Protein AF-A0A198AKZ3-F1 (afdb_monomer_lite)

Radius of gyration: 18.31 Å; chains: 1; bounding box: 39×27×42 Å

Secondary structure (DSSP, 8-state):
-HHHHHHHHHHHHHHHHTHHHHHHHHHTSPPHHHHHHHHHHTT---SHHHHT----GGGHHHHS----HHHHHTT-

Organism: NCBI:txid1850517

Structure (mmCIF, N/CA/C/O backbone):
data_AF-A0A198AKZ3-F1
#
_entry.id   AF-A0A198AKZ3-F1
#
loop_
_atom_site.group_PDB
_atom_site.id
_atom_site.type_symbol
_atom_site.label_atom_id
_atom_site.label_alt_id
_atom_site.label_comp_id
_atom_site.label_asym_id
_atom_site.label_entity_id
_atom_site.label_seq_id
_atom_site.pdbx_PDB_ins_code
_atom_site.Cartn_x
_atom_site.Cartn_y
_atom_site.Cartn_z
_atom_site.occupancy
_atom_site.B_iso_or_equiv
_atom_site.auth_seq_id
_atom_site.auth_comp_id
_atom_site.auth_asym_id
_atom_site.auth_atom_id
_atom_site.pdbx_PDB_model_num
ATOM 1 N N . MET A 1 1 ? 25.970 9.360 -23.464 1.00 57.34 1 MET A N 1
ATOM 2 C CA . MET A 1 1 ? 24.487 9.270 -23.477 1.00 57.34 1 MET A CA 1
ATOM 3 C C . MET A 1 1 ? 23.907 7.927 -23.963 1.00 57.34 1 MET A C 1
ATOM 5 O O . MET A 1 1 ? 22.758 7.656 -23.647 1.00 57.34 1 MET A O 1
ATOM 9 N N . ASN A 1 2 ? 24.658 7.033 -24.628 1.00 61.84 2 ASN A N 1
ATOM 10 C CA . ASN A 1 2 ? 24.092 5.799 -25.222 1.00 61.84 2 ASN A CA 1
ATOM 11 C C . ASN A 1 2 ? 23.819 4.632 -24.245 1.00 61.84 2 ASN A C 1
ATOM 13 O O . ASN A 1 2 ? 22.982 3.776 -24.528 1.00 61.84 2 ASN A O 1
ATOM 17 N N . GLY A 1 3 ? 24.484 4.590 -23.085 1.00 72.38 3 GLY A N 1
ATOM 18 C CA . GLY A 1 3 ? 24.308 3.506 -22.104 1.00 72.38 3 GLY A CA 1
ATOM 19 C C . GLY A 1 3 ? 22.955 3.529 -21.377 1.00 72.38 3 GLY A C 1
ATOM 20 O O . GLY A 1 3 ? 22.343 2.483 -21.177 1.00 72.38 3 GLY A O 1
ATOM 21 N N . TRP A 1 4 ? 22.447 4.723 -21.054 1.00 71.75 4 TRP A N 1
ATOM 22 C CA . TRP A 1 4 ? 21.174 4.910 -20.343 1.00 71.75 4 TRP A CA 1
ATOM 23 C C . TRP A 1 4 ? 19.963 4.455 -21.163 1.00 71.75 4 TRP A C 1
ATOM 25 O O . TRP A 1 4 ? 19.080 3.776 -20.643 1.00 71.75 4 TRP A O 1
ATOM 35 N N . VAL A 1 5 ? 19.954 4.749 -22.467 1.00 76.44 5 VAL A N 1
ATOM 36 C CA . VAL A 1 5 ? 18.886 4.319 -23.385 1.00 76.44 5 VAL A CA 1
ATOM 37 C C . VAL A 1 5 ? 18.862 2.794 -23.528 1.00 76.44 5 VAL A C 1
ATOM 39 O O . VAL A 1 5 ? 17.789 2.190 -23.534 1.00 76.44 5 VAL A O 1
ATOM 42 N N . LYS A 1 6 ? 20.037 2.151 -23.592 1.00 79.06 6 LYS A N 1
ATOM 43 C CA . LYS A 1 6 ? 20.148 0.684 -23.625 1.00 79.06 6 LYS A CA 1
ATOM 44 C C . LYS A 1 6 ? 19.632 0.058 -22.324 1.00 79.06 6 LYS A C 1
ATOM 46 O O . LYS A 1 6 ? 18.888 -0.919 -22.376 1.00 79.06 6 LYS A O 1
ATOM 51 N N . GLY A 1 7 ? 19.969 0.654 -21.179 1.00 87.50 7 GLY A N 1
ATOM 52 C CA . GLY A 1 7 ? 19.467 0.237 -19.868 1.00 87.50 7 GLY A CA 1
ATOM 53 C C . GLY A 1 7 ? 17.945 0.339 -19.749 1.00 87.50 7 GLY A C 1
ATOM 54 O O . GLY A 1 7 ? 17.303 -0.608 -19.300 1.00 87.50 7 GLY A O 1
ATOM 55 N N . LEU A 1 8 ? 17.350 1.441 -20.220 1.00 88.38 8 LEU A N 1
ATOM 56 C CA . LEU A 1 8 ? 15.899 1.636 -20.184 1.00 88.38 8 LEU A CA 1
ATOM 57 C C . LEU A 1 8 ? 15.155 0.613 -21.052 1.00 88.38 8 LEU A C 1
ATOM 59 O O . LEU A 1 8 ? 14.180 0.022 -20.594 1.00 88.38 8 LEU A O 1
ATOM 63 N N . ARG A 1 9 ? 15.633 0.352 -22.276 1.00 93.44 9 ARG A N 1
ATOM 64 C CA . ARG A 1 9 ? 15.036 -0.669 -23.156 1.00 93.44 9 ARG A CA 1
ATOM 65 C C . ARG A 1 9 ? 15.129 -2.068 -22.547 1.00 93.44 9 ARG A C 1
ATOM 67 O O . ARG A 1 9 ? 14.159 -2.817 -22.596 1.00 93.44 9 ARG A O 1
ATOM 74 N N . ALA A 1 10 ? 16.263 -2.407 -21.933 1.00 94.12 10 ALA A N 1
ATOM 75 C CA . ALA A 1 10 ? 16.424 -3.682 -21.239 1.00 94.12 10 ALA A CA 1
ATOM 76 C C . ALA A 1 10 ? 15.462 -3.812 -20.046 1.00 94.12 10 ALA A C 1
ATOM 78 O O . ALA A 1 10 ? 14.886 -4.877 -19.830 1.00 94.12 10 ALA A O 1
ATOM 79 N N . LEU A 1 11 ? 15.246 -2.730 -19.290 1.00 91.38 11 LEU A N 1
ATOM 80 C CA . LEU A 1 11 ? 14.266 -2.708 -18.204 1.00 91.38 11 LEU A CA 1
ATOM 81 C C . LEU A 1 11 ? 12.834 -2.886 -18.726 1.00 91.38 11 LEU A C 1
ATOM 83 O O . LEU A 1 11 ? 12.103 -3.713 -18.190 1.00 91.38 11 LEU A O 1
ATOM 87 N N . GLN A 1 12 ? 12.450 -2.168 -19.785 1.00 92.81 12 GLN A N 1
ATOM 88 C CA . GLN A 1 12 ? 11.133 -2.318 -20.414 1.00 92.81 12 GLN A CA 1
ATOM 89 C C . GLN A 1 12 ? 10.893 -3.759 -20.876 1.00 92.81 12 GLN A C 1
ATOM 91 O O . GLN A 1 12 ? 9.852 -4.330 -20.561 1.00 92.81 12 GLN A O 1
ATOM 96 N N . ALA A 1 13 ? 11.874 -4.375 -21.542 1.00 95.31 13 ALA A N 1
ATOM 97 C CA . ALA A 1 13 ? 11.782 -5.765 -21.983 1.00 95.31 13 ALA A CA 1
ATOM 98 C C . ALA A 1 13 ? 11.607 -6.739 -20.804 1.00 95.31 13 ALA A C 1
ATOM 100 O O . ALA A 1 13 ? 10.773 -7.639 -20.863 1.00 95.31 13 ALA A O 1
ATOM 101 N N . ARG A 1 14 ? 12.340 -6.531 -19.701 1.00 94.69 14 ARG A N 1
ATOM 102 C CA . ARG A 1 14 ? 12.197 -7.339 -18.478 1.00 94.69 14 ARG A CA 1
ATOM 103 C C . ARG A 1 14 ? 10.815 -7.195 -17.847 1.00 94.69 14 ARG A C 1
ATOM 105 O O . ARG A 1 14 ? 10.245 -8.200 -17.438 1.00 94.69 14 ARG A O 1
ATOM 112 N N . ILE A 1 15 ? 10.284 -5.975 -17.769 1.00 91.19 15 ILE A N 1
ATOM 113 C CA . ILE A 1 15 ? 8.940 -5.723 -17.232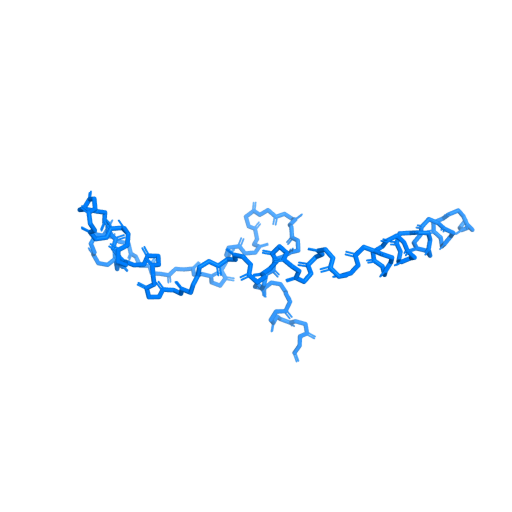 1.00 91.19 15 ILE A CA 1
ATOM 114 C C . ILE A 1 15 ? 7.889 -6.399 -18.114 1.00 91.19 15 ILE A C 1
ATOM 116 O O . ILE A 1 15 ? 7.029 -7.097 -17.590 1.00 91.19 15 ILE A O 1
ATOM 120 N N . ALA A 1 16 ? 7.988 -6.244 -19.437 1.00 95.25 16 ALA A N 1
ATOM 121 C CA . ALA A 1 16 ? 7.061 -6.855 -20.385 1.00 95.25 16 ALA A CA 1
ATOM 122 C C . ALA A 1 16 ? 7.064 -8.390 -20.283 1.00 95.25 16 ALA A C 1
ATOM 124 O O . ALA A 1 16 ? 6.003 -9.004 -20.221 1.00 95.25 16 ALA A O 1
ATOM 125 N N . MET A 1 17 ? 8.246 -9.005 -20.180 1.00 97.75 17 MET A N 1
ATOM 126 C CA . MET A 1 17 ? 8.395 -10.455 -20.014 1.00 97.75 17 MET A CA 1
ATOM 127 C C . MET A 1 17 ? 7.765 -10.976 -18.713 1.00 97.75 17 MET A C 1
ATOM 129 O O . MET A 1 17 ? 7.277 -12.098 -18.680 1.00 97.75 17 MET A O 1
ATOM 133 N N . GLN A 1 18 ? 7.759 -10.164 -17.654 1.00 96.44 18 GLN A N 1
ATOM 134 C CA . GLN A 1 18 ? 7.214 -10.517 -16.337 1.00 96.44 18 GLN A CA 1
ATOM 135 C C . GLN A 1 18 ? 5.803 -9.954 -16.105 1.00 96.44 18 GLN A C 1
ATOM 137 O O . GLN A 1 18 ? 5.283 -10.004 -14.991 1.00 96.44 18 GLN A O 1
ATOM 142 N N . TRP A 1 19 ? 5.164 -9.393 -17.137 1.00 94.56 19 TRP A N 1
ATOM 143 C CA . TRP A 1 19 ? 3.919 -8.648 -16.964 1.00 94.56 19 TRP A CA 1
ATOM 144 C C . TRP A 1 19 ? 2.780 -9.514 -16.420 1.00 94.56 19 TRP A C 1
ATOM 146 O O . TRP A 1 19 ? 2.025 -9.069 -15.555 1.00 94.56 19 TRP A O 1
ATOM 156 N N . GLY A 1 20 ? 2.701 -10.774 -16.855 1.00 96.88 20 GLY A N 1
ATOM 157 C CA . GLY A 1 20 ? 1.724 -11.730 -16.331 1.00 96.88 20 GLY A CA 1
ATOM 158 C C . GLY A 1 20 ? 1.859 -11.944 -14.820 1.00 96.88 20 GLY A C 1
ATOM 159 O O . GLY A 1 20 ? 0.855 -11.951 -14.109 1.00 96.88 20 GLY A O 1
ATOM 160 N N . ASP A 1 21 ? 3.089 -12.030 -14.307 1.00 95.75 21 ASP A N 1
ATOM 161 C CA . ASP A 1 21 ? 3.348 -12.154 -12.870 1.00 95.75 21 ASP A CA 1
ATOM 162 C C . ASP A 1 21 ? 3.008 -10.881 -12.101 1.00 95.75 21 ASP A C 1
ATOM 164 O O . ASP A 1 21 ? 2.421 -10.956 -11.022 1.00 95.75 21 ASP A O 1
ATOM 168 N N . VAL A 1 22 ? 3.301 -9.708 -12.668 1.00 90.75 22 VAL A N 1
ATOM 169 C CA . VAL A 1 22 ? 2.882 -8.424 -12.089 1.00 90.75 22 VAL A CA 1
ATOM 170 C C . VAL A 1 22 ? 1.360 -8.376 -11.950 1.00 90.75 22 VAL A C 1
ATOM 172 O O . VAL A 1 22 ? 0.851 -8.059 -10.875 1.00 90.75 22 VAL A O 1
ATOM 175 N N . GLN A 1 23 ? 0.623 -8.748 -13.000 1.00 93.81 23 GLN A N 1
ATOM 176 C CA . GLN A 1 23 ? -0.839 -8.802 -12.962 1.00 93.81 23 GLN A CA 1
ATOM 177 C C . GLN A 1 23 ? -1.350 -9.838 -11.957 1.00 93.81 23 GLN A C 1
ATOM 179 O O . GLN A 1 23 ? -2.315 -9.572 -11.243 1.00 93.81 23 GLN A O 1
ATOM 184 N N . ARG A 1 24 ? -0.708 -11.008 -11.871 1.00 96.38 24 ARG A N 1
ATOM 185 C CA . ARG A 1 24 ? -1.064 -12.058 -10.911 1.00 96.38 24 ARG A CA 1
ATOM 186 C C . ARG A 1 24 ? -0.889 -11.586 -9.468 1.00 96.38 24 ARG A C 1
ATOM 188 O O . ARG A 1 24 ? -1.793 -11.784 -8.666 1.00 96.38 24 ARG A O 1
ATOM 195 N N . ILE A 1 25 ? 0.233 -10.941 -9.147 1.00 93.56 25 ILE A N 1
ATOM 196 C CA . ILE A 1 25 ? 0.487 -10.372 -7.815 1.00 93.56 25 ILE A CA 1
ATOM 197 C C . ILE A 1 25 ? -0.527 -9.267 -7.509 1.00 93.56 25 ILE A C 1
ATOM 199 O O . ILE A 1 25 ? -1.103 -9.256 -6.427 1.00 93.56 25 ILE A O 1
ATOM 203 N N . ALA A 1 26 ? -0.793 -8.373 -8.464 1.00 90.88 26 ALA A N 1
ATOM 204 C CA . ALA A 1 26 ? -1.769 -7.302 -8.280 1.00 90.88 26 ALA A CA 1
ATOM 205 C C . ALA A 1 26 ? -3.183 -7.841 -8.000 1.00 90.88 26 ALA A C 1
ATOM 207 O O . ALA A 1 26 ? -3.880 -7.310 -7.143 1.00 90.88 26 ALA A O 1
ATOM 208 N N . ARG A 1 27 ? -3.589 -8.929 -8.668 1.00 93.94 27 ARG A N 1
ATOM 209 C CA . ARG A 1 27 ? -4.878 -9.604 -8.428 1.00 93.94 27 ARG A CA 1
ATOM 210 C C . ARG A 1 27 ? -4.952 -10.349 -7.097 1.00 93.94 27 ARG A C 1
ATOM 212 O O . ARG A 1 27 ? -6.049 -10.678 -6.668 1.00 93.94 27 ARG A O 1
ATOM 219 N N . ALA A 1 28 ? -3.816 -10.640 -6.465 1.00 95.81 28 ALA A N 1
ATOM 220 C CA . ALA A 1 28 ? -3.782 -11.286 -5.157 1.00 95.81 28 ALA A CA 1
ATOM 221 C C . ALA A 1 28 ? -4.036 -10.302 -4.002 1.00 95.81 28 ALA A C 1
ATOM 223 O O . ALA A 1 28 ? -4.148 -10.733 -2.856 1.00 95.81 28 ALA A O 1
ATOM 224 N N . VAL A 1 29 ? -4.108 -8.994 -4.282 1.00 92.81 29 VAL A N 1
ATOM 225 C CA . VAL A 1 29 ? -4.465 -7.986 -3.283 1.00 92.81 29 VAL A CA 1
ATOM 226 C C . VAL A 1 29 ? -5.950 -8.142 -2.933 1.00 92.81 29 VAL A C 1
ATOM 228 O O . VAL A 1 29 ? -6.787 -8.063 -3.835 1.00 92.81 29 VAL A O 1
ATOM 231 N N . PRO A 1 30 ? -6.292 -8.353 -1.650 1.00 96.00 30 PRO A N 1
ATOM 232 C CA . PRO A 1 30 ? -7.677 -8.424 -1.203 1.00 96.00 30 PRO A CA 1
ATOM 233 C C . PRO A 1 30 ? -8.439 -7.139 -1.532 1.00 96.00 30 PRO A C 1
ATOM 235 O O . PRO A 1 30 ? -7.854 -6.050 -1.479 1.00 96.00 30 PRO A O 1
ATOM 238 N N . PRO A 1 31 ? -9.742 -7.228 -1.828 1.00 95.12 31 PRO A N 1
ATOM 239 C CA . PRO A 1 31 ? -10.539 -6.039 -2.043 1.00 95.12 31 PRO A CA 1
ATOM 240 C C . PRO A 1 31 ? -10.720 -5.253 -0.723 1.00 95.12 31 PRO A C 1
ATOM 242 O O . PRO A 1 31 ? -10.571 -5.826 0.366 1.00 95.12 31 PRO A O 1
ATOM 245 N N . PRO 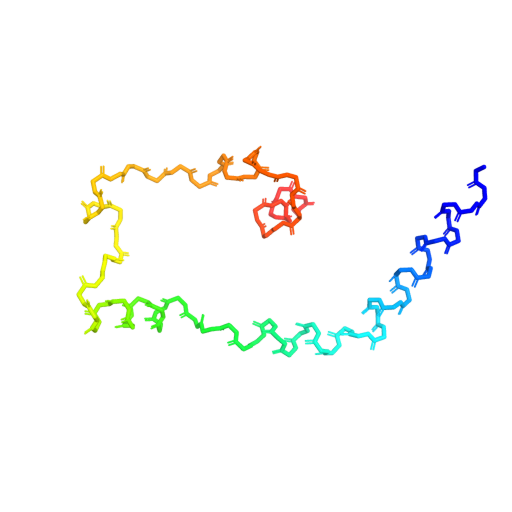A 1 32 ? -11.015 -3.940 -0.782 1.00 94.50 32 PRO A N 1
ATOM 246 C CA . PRO A 1 32 ? -11.058 -3.075 0.400 1.00 94.50 32 PRO A CA 1
ATOM 247 C C . PRO A 1 32 ? -12.004 -3.565 1.503 1.00 94.50 32 PRO A C 1
ATOM 249 O O . PRO A 1 32 ? -11.662 -3.503 2.683 1.00 94.50 32 PRO A O 1
ATOM 252 N N . GLU A 1 33 ? -13.163 -4.106 1.131 1.00 97.06 33 GLU A N 1
ATOM 253 C CA . GLU A 1 33 ? -14.153 -4.654 2.057 1.00 97.06 33 GLU A CA 1
ATOM 254 C C . GLU A 1 33 ? -13.618 -5.857 2.844 1.00 97.06 33 GLU A C 1
ATOM 256 O O . GLU A 1 33 ? -13.903 -5.998 4.034 1.00 97.06 33 GLU A O 1
ATOM 261 N N . GLN A 1 34 ? -12.780 -6.691 2.219 1.00 97.75 34 GLN A N 1
ATOM 262 C CA . GLN A 1 34 ? -12.156 -7.828 2.890 1.00 97.75 34 GLN A CA 1
ATOM 263 C C . GLN A 1 34 ? -11.086 -7.362 3.884 1.00 97.75 34 GLN A C 1
ATOM 265 O O . GLN A 1 34 ? -11.020 -7.884 4.996 1.00 97.75 34 GLN A O 1
ATOM 270 N N . LEU A 1 35 ? -10.286 -6.353 3.523 1.00 97.00 35 LEU A N 1
ATOM 271 C CA . LEU A 1 35 ? -9.301 -5.762 4.436 1.00 97.00 35 LEU A CA 1
ATOM 272 C C . LEU A 1 35 ? -9.976 -5.127 5.657 1.00 97.00 35 LEU A C 1
ATOM 274 O O . LEU A 1 35 ? -9.529 -5.349 6.782 1.00 97.00 35 LEU A O 1
ATOM 278 N N . ALA A 1 36 ? -11.070 -4.389 5.452 1.00 97.06 36 ALA A N 1
ATOM 279 C CA . ALA A 1 36 ? -11.846 -3.803 6.540 1.00 97.06 36 ALA A CA 1
ATOM 280 C C . ALA A 1 36 ? -12.417 -4.882 7.476 1.00 97.06 36 ALA A C 1
ATOM 282 O O . ALA A 1 36 ? -12.313 -4.754 8.694 1.00 97.06 36 ALA A O 1
ATOM 283 N N . ALA A 1 37 ? -12.952 -5.977 6.924 1.00 98.19 37 ALA A N 1
ATOM 284 C CA . ALA A 1 37 ? -13.458 -7.093 7.719 1.00 98.19 37 ALA A CA 1
ATOM 285 C C . ALA A 1 37 ? -12.359 -7.759 8.568 1.00 98.19 37 ALA A C 1
ATOM 287 O O . ALA A 1 37 ? -12.587 -8.058 9.739 1.00 98.19 37 ALA A O 1
ATOM 288 N N . TRP A 1 38 ? -11.159 -7.966 8.014 1.00 98.06 38 TRP A N 1
ATOM 289 C CA . TRP A 1 38 ? -10.032 -8.525 8.769 1.00 98.06 38 TRP A CA 1
ATOM 290 C C . TRP A 1 38 ? -9.552 -7.603 9.886 1.00 98.06 38 TRP A C 1
ATOM 292 O O . TRP A 1 38 ? -9.282 -8.083 10.984 1.00 98.06 38 TRP A O 1
ATOM 302 N N . LEU A 1 39 ? -9.478 -6.293 9.631 1.00 97.62 39 LEU A N 1
ATOM 303 C CA . LEU A 1 39 ? -9.152 -5.304 10.658 1.00 97.62 39 LEU A CA 1
ATOM 304 C C . LEU A 1 39 ? -10.197 -5.322 11.777 1.00 97.62 39 LEU A C 1
ATOM 306 O O . LEU A 1 39 ? -9.834 -5.468 12.941 1.00 97.62 39 LEU A O 1
ATOM 310 N N . ALA A 1 40 ? -11.486 -5.283 11.434 1.00 97.44 40 ALA A N 1
ATOM 311 C CA . ALA A 1 40 ? -12.569 -5.337 12.411 1.00 97.44 40 ALA A CA 1
ATOM 312 C C . ALA A 1 40 ? -12.545 -6.627 13.254 1.00 97.44 40 ALA A C 1
ATOM 314 O O . ALA A 1 40 ? -12.764 -6.573 14.463 1.00 97.44 40 ALA A O 1
ATOM 315 N N . ALA A 1 41 ? -12.220 -7.778 12.651 1.00 98.31 41 ALA A N 1
ATOM 316 C CA . ALA A 1 41 ? -12.146 -9.065 13.349 1.00 98.31 41 ALA A CA 1
ATOM 317 C C . ALA A 1 41 ? -11.095 -9.091 14.473 1.00 98.31 41 ALA A C 1
ATOM 319 O O . ALA A 1 41 ? -11.258 -9.818 15.452 1.00 98.31 41 ALA A O 1
ATOM 320 N N . VAL A 1 42 ? -10.039 -8.282 14.358 1.00 97.88 42 VAL A N 1
ATOM 321 C CA . VAL A 1 42 ? -9.011 -8.113 15.397 1.00 97.88 42 VAL A CA 1
ATOM 322 C C . VAL A 1 42 ? -9.183 -6.814 16.191 1.00 97.88 42 VAL A C 1
ATOM 324 O O . VAL A 1 42 ? -8.252 -6.387 16.867 1.00 97.88 42 VAL A O 1
ATOM 327 N N . GLN A 1 43 ? -10.365 -6.187 16.120 1.00 96.81 43 GLN A N 1
ATOM 328 C CA . GLN A 1 43 ? -10.686 -4.901 16.757 1.00 96.81 43 GLN A CA 1
ATOM 329 C C . GLN A 1 43 ? -9.759 -3.750 16.316 1.00 96.81 43 GLN A C 1
ATOM 331 O O . GLN A 1 43 ? -9.549 -2.784 17.047 1.00 96.81 43 GLN A O 1
ATOM 336 N N . GLY A 1 44 ? -9.190 -3.851 15.114 1.00 96.88 44 GLY A N 1
ATOM 337 C CA . GLY A 1 44 ? -8.413 -2.793 14.483 1.00 96.88 44 GLY A CA 1
ATOM 338 C C . GLY A 1 44 ? -9.307 -1.688 13.901 1.00 96.88 44 GLY A C 1
ATOM 339 O O . GLY A 1 44 ? -10.434 -1.967 13.482 1.00 96.88 44 GLY A O 1
ATOM 340 N N . PRO A 1 45 ? -8.813 -0.439 13.835 1.00 95.56 45 PRO A N 1
ATOM 341 C CA . PRO A 1 45 ? -9.564 0.673 13.270 1.00 95.56 45 PRO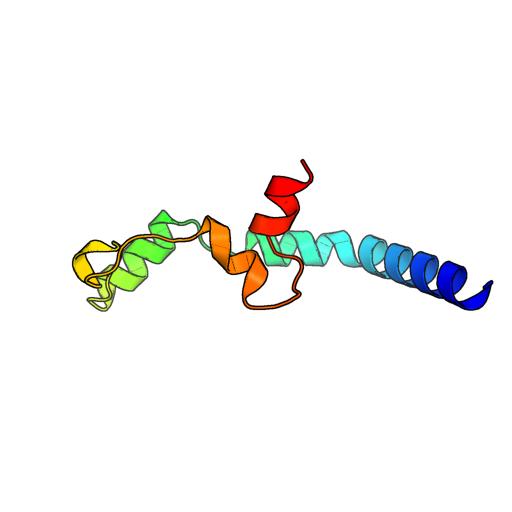 A CA 1
ATOM 342 C C . PRO A 1 45 ? -9.694 0.538 11.748 1.00 95.56 45 PRO A C 1
ATOM 344 O O . PRO A 1 45 ? -8.730 0.233 11.044 1.00 95.56 45 PRO A O 1
ATOM 347 N N . VAL A 1 46 ? -10.895 0.799 11.244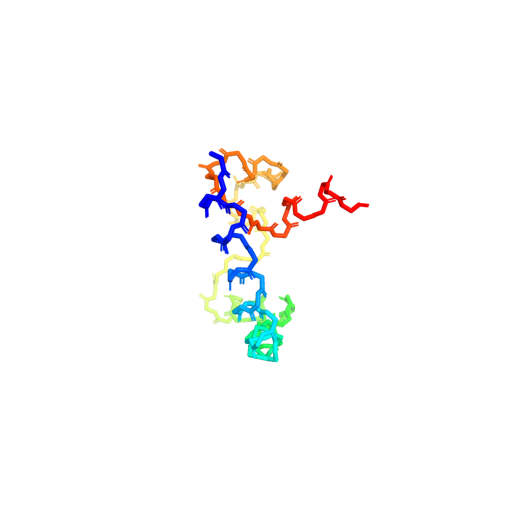 1.00 95.19 46 VAL A N 1
ATOM 348 C CA . VAL A 1 46 ? -11.274 0.775 9.824 1.00 95.19 46 VAL A CA 1
ATOM 349 C C . VAL A 1 46 ? -11.636 2.160 9.284 1.00 95.19 46 VAL A C 1
ATOM 351 O O . VAL A 1 46 ? -11.821 2.308 8.077 1.00 95.19 46 VAL A O 1
ATOM 354 N N . ALA A 1 47 ? -11.726 3.169 10.153 1.00 91.19 47 ALA A N 1
ATOM 355 C CA . ALA A 1 47 ? -12.063 4.538 9.787 1.00 91.19 47 ALA A CA 1
ATOM 356 C C . ALA A 1 47 ? -11.145 5.568 10.487 1.00 91.19 47 ALA A C 1
ATOM 358 O O . ALA A 1 47 ? -10.601 5.282 11.558 1.00 91.19 47 ALA A O 1
ATOM 359 N N . PRO A 1 48 ? -10.924 6.755 9.885 1.00 91.00 48 PRO A N 1
ATOM 360 C CA . PRO A 1 48 ? -10.007 7.763 10.433 1.00 91.00 48 PRO A CA 1
ATOM 361 C C . PRO A 1 48 ? -10.399 8.305 11.816 1.00 91.00 48 PRO A C 1
ATOM 363 O O . PRO A 1 48 ? -9.529 8.564 12.645 1.00 91.00 48 PRO A O 1
ATOM 366 N N . ASP A 1 49 ? -11.696 8.425 12.096 1.00 91.88 49 ASP A N 1
ATOM 367 C CA . ASP A 1 49 ? -12.241 8.881 13.380 1.00 91.88 49 ASP A CA 1
ATOM 368 C C . ASP A 1 49 ? -11.870 7.939 14.535 1.00 91.88 49 ASP A C 1
ATOM 370 O O . ASP A 1 49 ? -11.549 8.395 15.630 1.00 91.88 49 ASP A O 1
ATOM 374 N N . GLN A 1 50 ? -11.796 6.632 14.270 1.00 94.56 50 GLN A N 1
ATOM 375 C CA . GLN A 1 50 ? -11.328 5.629 15.235 1.00 94.56 50 GLN A CA 1
ATOM 376 C C . GLN A 1 50 ? -9.831 5.764 15.557 1.00 94.56 50 GLN A C 1
ATOM 378 O O . GLN A 1 50 ? -9.374 5.281 16.592 1.00 94.56 50 GLN A O 1
ATOM 383 N N . LEU A 1 51 ? -9.063 6.407 14.673 1.00 92.19 51 LEU A N 1
ATOM 384 C CA . LEU A 1 51 ? -7.647 6.724 14.863 1.00 92.19 51 LEU A CA 1
ATOM 385 C C . LEU A 1 51 ? -7.425 8.134 15.434 1.00 92.19 51 LEU A C 1
ATOM 387 O O . LEU A 1 51 ? -6.299 8.450 15.817 1.00 92.19 51 LEU A O 1
ATOM 391 N N . GLY A 1 52 ? -8.459 8.981 15.484 1.00 92.94 52 GLY A N 1
ATOM 392 C CA . GLY A 1 52 ? -8.340 10.384 15.885 1.00 92.94 52 GLY A CA 1
ATOM 393 C C . GLY A 1 52 ? -7.517 11.230 14.908 1.00 92.94 52 GLY A C 1
ATOM 394 O O . GLY A 1 52 ? -6.833 12.159 15.337 1.00 92.94 52 GLY A O 1
ATOM 395 N N . VAL A 1 53 ? -7.532 10.893 13.612 1.00 87.94 53 VAL A N 1
ATOM 396 C CA . VAL A 1 53 ? -6.756 11.594 12.576 1.00 87.94 53 VAL A CA 1
ATOM 397 C C . VAL A 1 53 ? -7.632 12.046 11.416 1.00 87.94 53 VAL A C 1
ATOM 399 O O . VAL A 1 53 ? -8.549 11.342 10.998 1.00 87.94 53 VAL A O 1
ATOM 402 N N . GLU A 1 54 ? -7.284 13.192 10.837 1.00 86.00 54 GLU A N 1
ATOM 403 C CA . GLU A 1 54 ? -7.872 13.657 9.582 1.00 86.00 54 GLU A CA 1
ATOM 404 C C . GLU A 1 54 ? -7.163 13.011 8.376 1.00 86.00 54 GLU A C 1
ATOM 406 O O . GLU A 1 54 ? -5.931 12.881 8.369 1.00 86.00 54 GLU A O 1
ATOM 411 N N . PRO A 1 55 ? -7.895 12.603 7.326 1.00 80.69 55 PRO A N 1
ATOM 412 C CA . PRO A 1 55 ? -7.292 11.987 6.151 1.00 80.69 55 PRO A CA 1
ATOM 413 C C . PRO A 1 55 ? -6.502 13.008 5.309 1.00 80.69 55 PRO A C 1
ATOM 415 O O . PRO A 1 55 ? -7.060 13.962 4.775 1.00 80.69 55 PRO A O 1
ATOM 418 N N . ALA A 1 56 ? -5.202 12.759 5.108 1.00 78.06 56 ALA A N 1
ATOM 419 C CA . ALA A 1 56 ? -4.314 13.564 4.251 1.00 78.06 56 ALA A CA 1
ATOM 420 C C . ALA A 1 56 ? -3.606 12.707 3.178 1.00 78.06 56 ALA A C 1
ATOM 422 O O . ALA A 1 56 ? -2.379 12.662 3.070 1.00 78.06 56 ALA A O 1
ATOM 423 N N . LEU A 1 57 ? -4.382 11.963 2.384 1.00 81.25 57 LEU A N 1
ATOM 424 C CA . LEU A 1 57 ? -3.849 10.988 1.419 1.00 81.25 57 LEU A CA 1
ATOM 425 C C . LEU A 1 57 ? -3.107 11.636 0.239 1.00 81.25 57 LEU A C 1
ATOM 427 O O . LEU A 1 57 ? -2.156 11.056 -0.288 1.00 81.25 57 LEU A O 1
ATOM 431 N N . GLN A 1 58 ? -3.506 12.841 -0.167 1.00 83.19 58 GLN A N 1
ATOM 432 C CA . GLN A 1 58 ? -2.950 13.552 -1.320 1.00 83.19 58 GLN A CA 1
ATOM 433 C C . GLN A 1 58 ? -1.483 13.955 -1.160 1.00 83.19 58 GLN A C 1
ATOM 435 O O . GLN A 1 58 ? -0.829 14.204 -2.171 1.00 83.19 58 GLN A O 1
ATOM 440 N N . ASP A 1 59 ? -0.960 13.988 0.066 1.00 86.75 59 ASP A N 1
ATOM 441 C CA . ASP A 1 59 ? 0.419 14.399 0.345 1.00 86.75 59 ASP A CA 1
ATOM 442 C C . ASP A 1 59 ? 1.365 13.203 0.524 1.00 86.75 59 ASP A C 1
ATOM 444 O O . ASP A 1 59 ? 2.591 13.347 0.496 1.00 86.75 59 ASP A O 1
ATOM 448 N N . ALA A 1 60 ? 0.822 11.982 0.598 1.00 88.62 60 ALA A N 1
ATOM 449 C CA . ALA A 1 60 ? 1.601 10.764 0.815 1.00 88.62 60 ALA A CA 1
ATOM 450 C C . ALA A 1 60 ? 2.655 10.502 -0.283 1.00 88.62 60 ALA A C 1
ATOM 452 O O . ALA A 1 60 ? 3.671 9.851 -0.028 1.00 88.62 60 ALA A O 1
ATOM 453 N N . LEU A 1 61 ? 2.474 11.037 -1.499 1.00 89.50 61 LEU A N 1
ATOM 454 C CA . LEU A 1 61 ? 3.455 10.905 -2.590 1.00 89.50 61 LEU A CA 1
ATOM 455 C C . LEU A 1 61 ? 4.754 11.703 -2.376 1.00 89.50 61 LEU A C 1
ATOM 457 O O . LEU A 1 61 ? 5.721 11.477 -3.110 1.00 89.50 61 LEU A O 1
ATOM 461 N N . PHE A 1 62 ? 4.766 12.646 -1.428 1.00 89.06 62 PHE A N 1
ATOM 462 C CA . PHE A 1 62 ? 5.924 13.488 -1.123 1.00 89.06 62 PHE A CA 1
ATOM 463 C C . PHE A 1 62 ? 6.803 12.892 -0.019 1.00 89.06 62 PHE A C 1
ATOM 465 O O . PHE A 1 62 ? 7.984 13.215 0.059 1.00 89.06 62 PHE A O 1
ATOM 472 N N . VAL A 1 63 ? 6.267 11.960 0.779 1.00 91.06 63 VAL A N 1
ATOM 473 C CA . VAL A 1 63 ? 6.983 11.320 1.898 1.00 91.06 63 VAL A CA 1
ATOM 474 C C . VAL A 1 63 ? 8.170 10.481 1.413 1.00 91.06 63 VAL A C 1
ATOM 476 O O . VAL A 1 63 ? 9.202 10.395 2.077 1.00 91.06 63 VAL A O 1
ATOM 479 N N . AR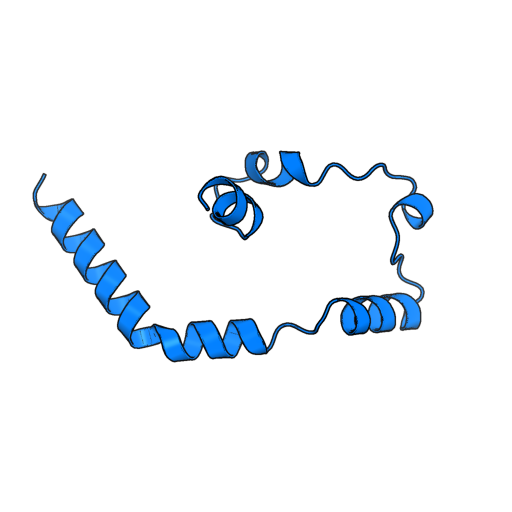G A 1 64 ? 8.054 9.845 0.241 1.00 90.31 64 ARG A N 1
ATOM 480 C CA . ARG A 1 64 ? 9.142 9.062 -0.355 1.00 90.31 64 ARG A CA 1
ATOM 481 C C . ARG A 1 64 ? 9.052 9.065 -1.871 1.00 90.31 64 ARG A C 1
ATOM 483 O O . ARG A 1 64 ? 7.975 8.898 -2.434 1.00 90.31 64 ARG A O 1
ATOM 490 N N . ASN A 1 65 ? 10.204 9.131 -2.541 1.00 90.38 65 ASN A N 1
ATOM 491 C CA . ASN A 1 65 ? 10.280 9.037 -3.999 1.00 90.38 65 ASN A CA 1
ATOM 492 C C . ASN A 1 65 ? 10.036 7.596 -4.499 1.00 90.38 65 ASN A C 1
ATOM 494 O O . ASN A 1 65 ? 10.964 6.884 -4.880 1.00 90.38 65 ASN A O 1
ATOM 498 N N . ARG A 1 66 ? 8.778 7.148 -4.452 1.00 91.56 66 ARG A N 1
ATOM 499 C CA . ARG A 1 66 ? 8.301 5.874 -5.001 1.00 91.56 66 ARG A CA 1
ATOM 500 C C . ARG A 1 66 ? 7.190 6.125 -6.013 1.00 91.56 66 ARG A C 1
ATOM 502 O O . ARG A 1 66 ? 6.408 7.061 -5.876 1.00 91.56 66 ARG A O 1
ATOM 509 N N . PHE A 1 67 ? 7.111 5.257 -7.016 1.00 89.25 67 PHE A N 1
ATOM 510 C CA . PHE A 1 67 ? 6.004 5.248 -7.964 1.00 89.25 67 PHE A CA 1
ATOM 511 C C . PHE A 1 67 ? 4.878 4.364 -7.409 1.00 89.25 67 PHE A C 1
ATOM 513 O O . PHE A 1 67 ? 4.995 3.142 -7.405 1.0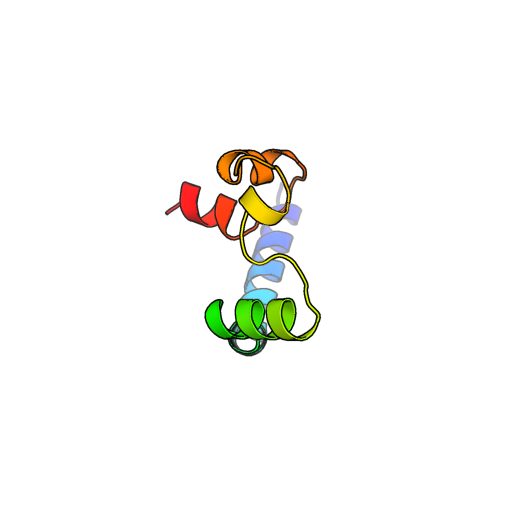0 89.25 67 PHE A O 1
ATOM 520 N N . THR A 1 68 ? 3.826 4.988 -6.878 1.00 91.25 68 THR A N 1
ATOM 521 C CA . THR A 1 68 ? 2.637 4.325 -6.308 1.00 91.25 68 THR A CA 1
ATOM 522 C C . THR A 1 68 ? 1.383 4.708 -7.096 1.00 91.25 68 THR A C 1
ATOM 524 O O . THR A 1 68 ? 1.445 5.559 -7.988 1.00 91.25 68 THR A O 1
ATOM 527 N N . ILE A 1 69 ? 0.231 4.124 -6.747 1.00 89.38 69 ILE A N 1
ATOM 528 C CA . ILE A 1 69 ? -1.057 4.446 -7.380 1.00 89.38 69 ILE A CA 1
ATOM 529 C C . ILE A 1 69 ? -1.386 5.947 -7.327 1.00 89.38 69 ILE A C 1
ATOM 531 O O . ILE A 1 69 ? -1.863 6.490 -8.313 1.00 89.38 69 ILE A O 1
ATOM 535 N N . LEU A 1 70 ? -1.020 6.645 -6.246 1.00 92.06 70 LEU A N 1
ATOM 536 C CA . LEU A 1 70 ? -1.232 8.093 -6.110 1.00 92.06 70 LEU A CA 1
ATOM 537 C C . LEU A 1 70 ? -0.431 8.907 -7.134 1.00 92.06 70 LEU A C 1
ATOM 539 O O . LEU A 1 70 ? -0.890 9.942 -7.608 1.00 92.06 70 LEU A O 1
ATOM 543 N N . ARG A 1 71 ? 0.776 8.450 -7.496 1.00 91.88 71 ARG A N 1
ATOM 544 C CA . ARG A 1 71 ? 1.568 9.096 -8.552 1.00 91.88 71 ARG A CA 1
ATOM 545 C C . ARG A 1 71 ? 1.008 8.768 -9.933 1.00 91.88 71 ARG A C 1
ATOM 547 O O . ARG A 1 71 ? 0.957 9.660 -10.767 1.00 91.88 71 ARG A O 1
ATOM 554 N N . LEU A 1 72 ? 0.566 7.527 -10.153 1.00 90.38 72 LEU A N 1
ATOM 555 C CA . LEU A 1 72 ? -0.096 7.129 -11.399 1.00 90.38 72 LEU A CA 1
ATOM 556 C C . LEU A 1 72 ? -1.367 7.954 -11.647 1.00 90.38 72 LEU A C 1
ATOM 558 O O . LEU A 1 72 ? -1.530 8.482 -12.736 1.00 90.38 72 LEU A O 1
ATOM 562 N N . GLN A 1 73 ? -2.209 8.136 -10.629 1.00 90.50 73 GLN A N 1
ATOM 563 C CA . GLN A 1 73 ? -3.441 8.930 -10.710 1.00 90.50 73 GLN A CA 1
ATOM 564 C C . GLN A 1 73 ? -3.219 10.401 -11.084 1.00 90.50 73 GLN A C 1
ATOM 566 O O . GLN A 1 73 ? -4.133 11.024 -11.596 1.00 90.50 73 GLN A O 1
ATOM 571 N N . ARG A 1 74 ? -2.034 10.973 -10.829 1.00 88.50 74 ARG A N 1
ATOM 572 C CA . ARG A 1 74 ? -1.702 12.346 -11.259 1.00 88.50 74 ARG A CA 1
ATOM 573 C C . ARG A 1 74 ? -1.210 12.435 -12.706 1.00 88.50 74 ARG A C 1
ATOM 575 O O . ARG A 1 74 ? -1.067 13.539 -13.219 1.00 88.50 74 ARG A O 1
ATOM 582 N N . LEU A 1 75 ? -0.840 11.305 -13.305 1.00 88.94 75 LEU A N 1
ATOM 583 C CA . LEU A 1 75 ? -0.292 11.229 -14.662 1.00 88.94 75 LEU A CA 1
ATOM 584 C C . LEU A 1 75 ? -1.335 10.798 -15.701 1.00 88.94 75 LEU A C 1
ATOM 586 O O . LEU A 1 75 ? -1.082 10.974 -16.891 1.00 88.94 75 LEU A O 1
ATOM 590 N N . LEU A 1 76 ? -2.437 10.192 -15.249 1.00 85.62 76 LEU A N 1
ATOM 591 C CA . LEU A 1 76 ? -3.608 9.825 -16.049 1.00 85.62 76 LEU A CA 1
ATOM 592 C C . LEU A 1 76 ? -4.629 10.963 -16.027 1.00 85.62 76 LEU A C 1
ATOM 594 O O . LEU A 1 76 ? -5.273 11.160 -17.078 1.00 85.62 76 LEU A O 1
#

pLDDT: mean 90.59, std 7.71, range [57.34, 98.31]

Sequence (76 aa):
MNGWVKGLRALQARIAMQWGDVQRIARAVPPPEQLAAWLAAVQGPVAPDQLGVEPALQDALFVRNRFTILRLQRLL

Foldseek 3Di:
DPPVVVVVVVVVVVCVVCVVVVVVVVVPDDDLVVVLVVCVVVPHDSDVVVVVDDDDPQCVCVVDVDDDPSNVVVVD